Protein AF-A0A4V6HRI1-F1 (afdb_monomer)

Nearest PDB structures (foldseek):
  2cnt-assembly4_D  TM=9.270E-01  e=1.172E-12  Salmonella enterica subsp. enterica serovar Typhimurium str. LT2
  5isv-assembly2_B  TM=9.212E-01  e=8.491E-13  Escherichia coli O157:H7
  7rb3-assembly1_A  TM=9.385E-01  e=4.561E-08  Homo sapiens
  3ne7-assembly1_A  TM=8.850E-01  e=1.973E-08  Thermoplasma acidophilum
  2fia-assembly1_A  TM=8.728E-01  e=2.480E-06  Enterococcus faecalis V583

Mean predicted aligned error: 2.87 Å

Radius of gyration: 14.14 Å; Cα contacts (8 Å, |Δi|>4): 203; chains: 1; bounding box: 37×36×30 Å

Solvent-accessible surface area (backbone atoms only — not comparable to full-atom values): 6774 Å² total; per-residue (Å²): 108,82,81,49,74,66,59,50,54,56,47,72,71,37,86,52,40,51,75,50,75,43,71,54,95,89,37,85,40,30,40,34,32,35,41,52,56,85,42,35,29,39,51,73,46,77,50,62,42,80,93,58,59,93,69,56,55,69,58,56,48,49,55,52,50,51,54,52,39,42,77,70,57,31,62,36,37,38,36,73,39,57,66,84,43,56,73,60,52,52,50,39,46,74,74,60,33,44,84,73,47,72,43,76,62,64,36,49,90,67,78,31,39,21,36,30,32,35,33,113

pLDDT: mean 95.71, std 4.83, range [61.28, 98.75]

Sequence (120 aa):
MPWSKAGFASSLAQKNTLYLCAFSDGELAGYCGLLQVLDEGEITNVAVKKSLRGQKIASRLMDELLKKGTLRGISFFVLEVRKSNSAAIHLYEKSGFTKAGIRRNFYEKPIEDAVIMSKQ

Secondary structure (DSSP, 8-state):
-PPPHHHHHHHHT-TTEEEEEEEETTEEEEEEEEEEETTEEEEEEEEE-GGGTTSSHHHHHHHHHHHHHHHTT--EEEEEEETT-HHHHHHHHHTT-EEEEEEEEEETTTTEEEEEEEE-

Structure (mmCIF, N/CA/C/O backbone):
data_AF-A0A4V6HRI1-F1
#
_entry.id   AF-A0A4V6HRI1-F1
#
loop_
_atom_site.group_PDB
_atom_site.id
_atom_site.type_symbol
_atom_site.label_atom_id
_atom_site.label_alt_id
_atom_site.label_comp_id
_atom_site.label_asym_id
_atom_site.label_entity_id
_atom_site.label_seq_id
_atom_site.pdbx_PDB_ins_code
_atom_site.Cartn_x
_atom_site.Cartn_y
_atom_site.Cartn_z
_atom_site.occupancy
_atom_site.B_iso_or_equiv
_atom_site.auth_seq_id
_atom_site.auth_comp_id
_atom_site.auth_asym_id
_atom_site.auth_atom_id
_atom_site.pdbx_PDB_model_num
ATOM 1 N N . MET A 1 1 ? -0.277 13.717 -7.716 1.00 61.28 1 MET A N 1
ATOM 2 C CA . MET A 1 1 ? -1.667 14.233 -7.767 1.00 61.28 1 MET A CA 1
ATOM 3 C C . MET A 1 1 ? -2.620 13.215 -7.147 1.00 61.28 1 MET A C 1
ATOM 5 O O . MET A 1 1 ? -2.337 12.029 -7.273 1.00 61.28 1 MET A O 1
ATOM 9 N N . PRO A 1 2 ? -3.703 13.624 -6.461 1.00 74.12 2 PRO A N 1
ATOM 10 C CA . PRO A 1 2 ? -4.753 12.688 -6.057 1.00 74.12 2 PRO A CA 1
ATOM 11 C C . PRO A 1 2 ? -5.430 12.082 -7.295 1.00 74.12 2 PRO A C 1
ATOM 13 O O . PRO A 1 2 ? -5.499 12.727 -8.343 1.00 74.12 2 PRO A O 1
ATOM 16 N N . TRP A 1 3 ? -5.927 10.851 -7.172 1.00 78.75 3 TRP A N 1
ATOM 17 C CA . TRP A 1 3 ? -6.675 10.186 -8.239 1.00 78.75 3 TRP A CA 1
ATOM 18 C C . TRP A 1 3 ? -7.924 10.996 -8.605 1.00 78.75 3 TRP A C 1
ATOM 20 O O . TRP A 1 3 ? -8.661 11.449 -7.727 1.00 78.75 3 TRP A O 1
ATOM 30 N N . SER A 1 4 ? -8.180 11.167 -9.903 1.00 88.81 4 SER A N 1
ATOM 31 C CA . SER A 1 4 ? -9.454 11.726 -10.355 1.00 88.81 4 SER A CA 1
ATOM 32 C C . SER A 1 4 ? -10.574 10.703 -10.147 1.00 88.81 4 SER A C 1
ATOM 34 O O . SER A 1 4 ? -10.342 9.493 -10.198 1.00 88.81 4 SER A O 1
ATOM 36 N N . LYS A 1 5 ? -11.814 11.174 -9.956 1.00 88.88 5 LYS A N 1
ATOM 37 C CA . LYS A 1 5 ? -12.989 10.290 -9.837 1.00 88.88 5 LYS A CA 1
ATOM 38 C C . LYS A 1 5 ? -13.108 9.347 -11.039 1.00 88.88 5 LYS A C 1
ATOM 40 O O . LYS A 1 5 ? -13.377 8.164 -10.860 1.00 88.88 5 LYS A O 1
ATOM 45 N N . ALA A 1 6 ? -12.877 9.872 -12.244 1.00 91.00 6 ALA A N 1
ATOM 46 C CA . ALA A 1 6 ? -12.894 9.090 -13.475 1.00 91.00 6 ALA A CA 1
ATOM 47 C C . ALA A 1 6 ? -11.780 8.034 -13.491 1.00 91.00 6 ALA A C 1
ATOM 49 O O . ALA A 1 6 ? -12.061 6.875 -13.761 1.00 91.00 6 ALA A O 1
ATOM 50 N N . GLY A 1 7 ? -10.546 8.400 -13.123 1.00 88.88 7 GLY A N 1
ATOM 51 C CA . GLY A 1 7 ? -9.432 7.450 -13.054 1.00 88.88 7 GLY A CA 1
ATOM 52 C C . GLY A 1 7 ? -9.694 6.312 -12.067 1.00 88.88 7 GLY A C 1
ATOM 53 O O . GLY A 1 7 ? -9.463 5.149 -12.387 1.00 88.88 7 GLY A O 1
ATOM 54 N N . PHE A 1 8 ? -10.252 6.629 -10.896 1.00 89.12 8 PHE A N 1
ATOM 55 C CA . PHE A 1 8 ? -10.602 5.622 -9.895 1.00 89.12 8 PHE A CA 1
ATOM 56 C C . PHE A 1 8 ? -11.725 4.691 -10.375 1.00 89.12 8 PHE A C 1
ATOM 58 O O . PHE A 1 8 ? -11.612 3.475 -10.243 1.00 89.12 8 PHE A O 1
ATOM 65 N N . ALA A 1 9 ? -12.782 5.242 -10.984 1.00 90.88 9 ALA A N 1
ATOM 66 C CA . ALA A 1 9 ? -13.875 4.451 -11.550 1.00 90.8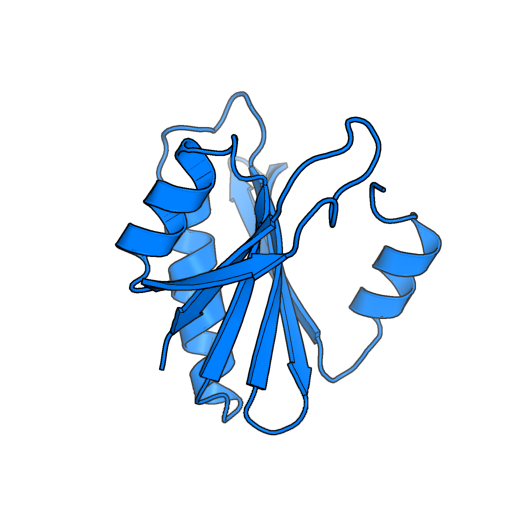8 9 ALA A CA 1
ATOM 67 C C . ALA A 1 9 ? -13.394 3.526 -12.680 1.00 90.88 9 ALA A C 1
ATOM 69 O O . ALA A 1 9 ? -13.788 2.363 -12.730 1.00 90.88 9 ALA A O 1
ATOM 70 N N . SER A 1 10 ? -12.502 4.017 -13.545 1.00 90.38 10 SER A N 1
ATOM 71 C CA . SER A 1 10 ? -11.889 3.205 -14.597 1.00 90.38 10 SER A CA 1
ATOM 72 C C . SER A 1 10 ? -11.067 2.056 -14.019 1.00 90.38 10 SER A C 1
ATOM 74 O O . SER A 1 10 ? -11.204 0.935 -14.493 1.00 90.38 10 SER A O 1
ATOM 76 N N . SER A 1 11 ? -10.267 2.303 -12.976 1.00 90.44 11 SER A N 1
ATOM 77 C CA . SER A 1 11 ? -9.504 1.253 -12.284 1.00 90.44 11 SER A CA 1
ATOM 78 C C . SER A 1 11 ? -10.422 0.185 -11.682 1.00 90.44 11 SER A C 1
ATOM 80 O O . SER A 1 11 ? -10.223 -1.005 -11.913 1.00 90.44 11 SER A O 1
ATOM 82 N N . LEU A 1 12 ? -11.488 0.590 -10.984 1.00 90.75 12 LEU A N 1
ATOM 83 C CA . LEU A 1 12 ? -12.470 -0.331 -10.394 1.00 90.75 12 LEU A CA 1
ATOM 84 C C . LEU A 1 12 ? -13.142 -1.263 -11.415 1.00 90.75 12 LEU A C 1
ATOM 86 O O . LEU A 1 12 ? -13.538 -2.369 -11.058 1.00 90.75 12 LEU A O 1
ATOM 90 N N . ALA A 1 13 ? -13.303 -0.818 -12.662 1.00 92.06 13 ALA A N 1
ATOM 91 C CA . ALA A 1 13 ? -13.951 -1.596 -13.716 1.00 92.06 13 ALA A CA 1
ATOM 92 C C . ALA A 1 13 ? -13.018 -2.627 -14.382 1.00 92.06 13 ALA A C 1
ATOM 94 O O . ALA A 1 13 ? -13.478 -3.480 -15.145 1.00 92.06 13 ALA A O 1
ATOM 95 N N . GLN A 1 14 ? -11.709 -2.552 -14.133 1.00 93.38 14 GLN A N 1
ATOM 96 C CA . GLN A 1 14 ? -10.734 -3.439 -14.755 1.00 93.38 14 GLN A CA 1
ATOM 97 C C . GLN A 1 14 ? -10.703 -4.815 -14.080 1.00 93.38 14 GLN A C 1
ATOM 99 O O . GLN A 1 14 ? -10.674 -4.943 -12.862 1.00 93.38 14 GLN A O 1
ATOM 104 N N . LYS A 1 15 ? -10.640 -5.888 -14.879 1.00 93.44 15 LYS A N 1
ATOM 105 C CA . LYS A 1 15 ? -10.610 -7.266 -14.351 1.00 93.44 15 LYS A CA 1
ATOM 106 C C . LYS A 1 15 ? -9.344 -7.581 -13.554 1.00 93.44 15 LYS A C 1
ATOM 108 O O . LYS A 1 15 ? -9.360 -8.463 -12.700 1.00 93.44 15 LYS A O 1
ATOM 113 N N . ASN A 1 16 ? -8.243 -6.898 -13.849 1.00 9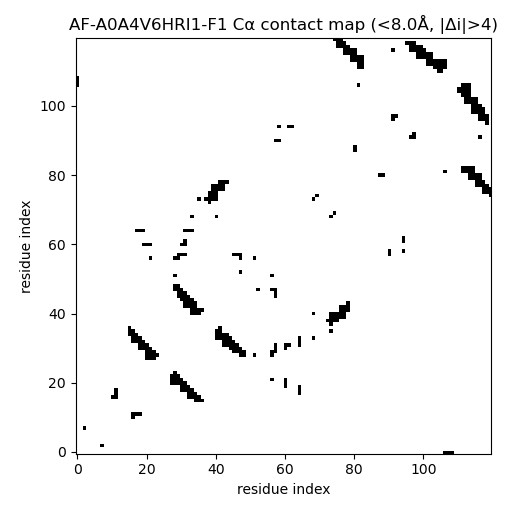6.12 16 ASN A N 1
ATOM 114 C CA . ASN A 1 16 ? -6.958 -7.076 -13.184 1.00 96.12 16 ASN A CA 1
ATOM 115 C C . ASN A 1 16 ? -6.800 -6.191 -11.940 1.00 96.12 16 ASN A C 1
ATOM 117 O O . ASN A 1 16 ? -5.725 -6.184 -11.356 1.00 96.12 16 ASN A O 1
ATOM 121 N N . THR A 1 17 ? -7.841 -5.494 -11.483 1.00 96.56 17 THR A N 1
ATOM 122 C CA . THR A 1 17 ? -7.801 -4.805 -10.189 1.00 96.56 17 THR A CA 1
ATOM 123 C C . THR A 1 17 ? -8.520 -5.601 -9.106 1.00 96.56 17 THR A C 1
ATOM 125 O O . THR A 1 17 ? -9.305 -6.517 -9.370 1.00 96.56 17 THR A O 1
ATOM 128 N N . LEU A 1 18 ? -8.181 -5.320 -7.854 1.00 96.25 18 LEU A N 1
ATOM 129 C CA . LEU A 1 18 ? -8.858 -5.823 -6.667 1.00 96.25 18 LEU A CA 1
ATOM 130 C C . LEU A 1 18 ? -8.941 -4.688 -5.658 1.00 96.25 18 LEU A C 1
ATOM 132 O O . LEU A 1 18 ? -7.920 -4.120 -5.283 1.00 96.25 18 LEU A O 1
ATOM 136 N N . TYR A 1 19 ? -10.149 -4.402 -5.186 1.00 97.19 19 TYR A N 1
ATOM 137 C CA . TYR A 1 19 ? -10.382 -3.435 -4.124 1.00 97.19 19 TYR A CA 1
ATOM 138 C C . TYR A 1 19 ? -11.070 -4.113 -2.947 1.00 97.19 19 TYR A C 1
ATOM 140 O O . TYR A 1 19 ? -12.029 -4.865 -3.125 1.00 97.19 19 TYR A O 1
ATOM 148 N N . LEU A 1 20 ? -10.577 -3.838 -1.743 1.00 97.94 20 LEU A N 1
ATOM 149 C CA . LEU A 1 20 ? -11.176 -4.291 -0.494 1.00 97.94 20 LEU A CA 1
ATOM 150 C C . LEU A 1 20 ? -11.622 -3.091 0.321 1.00 97.94 20 LEU A C 1
ATOM 152 O O . LEU A 1 20 ? -10.909 -2.093 0.412 1.00 97.94 20 LEU A O 1
ATOM 156 N N . CYS A 1 21 ? -12.781 -3.224 0.956 1.00 98.00 21 CYS A N 1
ATOM 157 C CA . CYS A 1 21 ? -13.344 -2.225 1.850 1.00 98.00 21 CYS A CA 1
ATOM 158 C C . CYS A 1 21 ? -13.501 -2.827 3.246 1.00 98.00 21 CYS A C 1
ATOM 160 O O . CYS A 1 21 ? -13.978 -3.950 3.400 1.00 98.00 21 CYS A O 1
ATOM 162 N N . ALA A 1 22 ? -13.128 -2.061 4.263 1.00 97.94 22 ALA A N 1
ATOM 163 C CA . ALA A 1 22 ? -13.422 -2.359 5.655 1.00 97.94 22 ALA A CA 1
ATOM 164 C C . ALA A 1 22 ? -14.619 -1.518 6.095 1.00 97.94 22 ALA A C 1
ATOM 166 O O . ALA A 1 22 ? -14.649 -0.313 5.835 1.00 97.94 22 ALA A O 1
ATOM 167 N N . PHE A 1 23 ? -15.567 -2.139 6.793 1.00 96.94 23 PHE A N 1
ATOM 168 C CA . PHE A 1 23 ? -16.733 -1.469 7.362 1.00 96.94 23 PHE A CA 1
ATOM 169 C C . PHE A 1 23 ? -16.707 -1.557 8.892 1.00 96.94 23 PHE A C 1
ATOM 171 O O . PHE A 1 23 ? -16.292 -2.574 9.443 1.00 96.94 23 PHE A O 1
ATOM 178 N N . SER A 1 24 ? -17.145 -0.490 9.558 1.00 92.19 24 SER A N 1
ATOM 179 C CA . SER A 1 24 ? -17.410 -0.433 11.002 1.00 92.19 24 SER A CA 1
ATOM 180 C C . SER A 1 24 ? -18.796 0.158 11.181 1.00 92.19 24 SER A C 1
ATOM 182 O O . SER A 1 24 ? -19.066 1.216 10.619 1.00 92.19 24 SER A O 1
ATOM 184 N N . ASP A 1 25 ? -19.672 -0.536 11.904 1.00 91.69 25 ASP A N 1
ATOM 185 C CA . ASP A 1 25 ? -21.040 -0.076 12.193 1.00 91.69 25 ASP A CA 1
ATOM 186 C C . ASP A 1 25 ? -21.835 0.317 10.934 1.00 91.69 25 ASP A C 1
ATOM 188 O O . ASP A 1 25 ? -22.560 1.306 10.900 1.00 91.69 25 ASP A O 1
ATOM 192 N N . GLY A 1 26 ? -21.656 -0.450 9.853 1.00 92.31 26 GLY A N 1
ATOM 193 C CA . GLY A 1 26 ? -22.302 -0.196 8.560 1.00 92.31 26 GLY A CA 1
ATOM 194 C C . GLY A 1 26 ? -21.664 0.923 7.730 1.00 92.31 26 GLY A C 1
ATOM 195 O O . GLY A 1 26 ? -22.026 1.098 6.569 1.00 92.31 26 GLY A O 1
ATOM 196 N N . GLU A 1 27 ? -20.668 1.638 8.257 1.00 94.56 27 GLU A N 1
ATOM 197 C CA . GLU A 1 27 ? -19.970 2.694 7.533 1.00 94.56 27 GLU A CA 1
ATOM 198 C C . GLU A 1 27 ? -18.620 2.251 6.971 1.00 94.56 27 GLU A C 1
ATOM 200 O O . GLU A 1 27 ? -17.863 1.517 7.607 1.00 94.56 27 GLU A O 1
ATOM 205 N N . LEU A 1 28 ? -18.252 2.793 5.806 1.00 96.56 28 LEU A N 1
ATOM 206 C CA . LEU A 1 28 ? -16.923 2.591 5.233 1.00 96.56 28 LEU A CA 1
ATOM 207 C C . LEU A 1 28 ? -15.847 3.155 6.172 1.00 96.56 28 LEU A C 1
ATOM 209 O O . LEU A 1 28 ? -15.767 4.366 6.380 1.00 96.56 28 LEU A O 1
ATOM 213 N N . ALA A 1 29 ? -15.000 2.286 6.711 1.00 97.81 29 ALA A N 1
ATOM 214 C CA . ALA A 1 29 ? -13.918 2.633 7.625 1.00 97.81 29 ALA A CA 1
ATOM 215 C C . ALA A 1 29 ? -12.577 2.826 6.901 1.00 97.81 29 ALA A C 1
ATOM 217 O O . ALA A 1 29 ? -11.749 3.646 7.310 1.00 97.81 29 ALA A O 1
ATOM 218 N N . GLY A 1 30 ? -12.366 2.106 5.801 1.00 97.62 30 GLY A N 1
ATOM 219 C CA . GLY A 1 30 ? -11.172 2.213 4.972 1.00 97.62 30 GLY A CA 1
ATOM 220 C C . GLY A 1 30 ? -11.241 1.321 3.742 1.00 97.62 30 GLY A C 1
ATOM 221 O O . GLY A 1 30 ? -12.154 0.510 3.612 1.00 97.62 30 GLY A O 1
ATOM 222 N N . TYR A 1 31 ? -10.273 1.471 2.848 1.00 97.88 31 TYR A N 1
ATOM 223 C CA . TYR A 1 31 ? -10.143 0.632 1.664 1.00 97.88 31 TYR A CA 1
ATOM 224 C C . TYR A 1 31 ? -8.681 0.467 1.254 1.00 97.88 31 TYR A C 1
ATOM 226 O O . TYR A 1 31 ? -7.822 1.281 1.617 1.00 97.88 31 TYR A O 1
ATOM 234 N N . CYS A 1 32 ? -8.413 -0.583 0.485 1.00 98.06 32 CYS A N 1
ATOM 235 C CA . CYS A 1 32 ? -7.158 -0.758 -0.227 1.00 98.06 32 CYS A CA 1
ATOM 236 C C . CYS A 1 32 ? -7.384 -1.282 -1.650 1.00 98.06 32 CYS A C 1
ATOM 238 O O . CYS A 1 32 ? -8.431 -1.864 -1.938 1.00 98.06 32 CYS A O 1
ATOM 240 N N . GLY A 1 33 ? -6.422 -1.030 -2.537 1.00 97.38 33 GLY A N 1
ATOM 241 C CA . GLY A 1 33 ? -6.470 -1.406 -3.946 1.00 97.38 33 GLY A CA 1
ATOM 242 C C . GLY A 1 33 ? -5.185 -2.080 -4.412 1.00 97.38 33 GLY A C 1
ATOM 243 O O . GLY A 1 33 ? -4.101 -1.761 -3.926 1.00 97.38 33 GLY A O 1
ATOM 244 N N . LEU A 1 34 ? -5.330 -2.986 -5.371 1.00 97.94 34 LEU A N 1
ATOM 245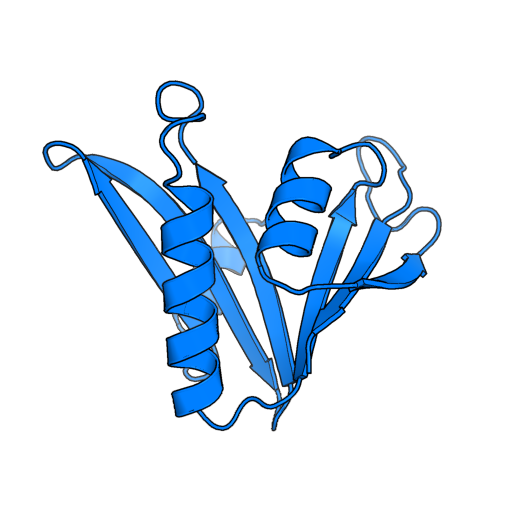 C CA . LEU A 1 34 ? -4.262 -3.728 -6.031 1.00 97.94 34 LEU A CA 1
ATOM 246 C C . LEU A 1 34 ? -4.524 -3.731 -7.539 1.00 97.94 34 LEU A C 1
ATOM 248 O O . LEU A 1 34 ? -5.642 -4.038 -7.954 1.00 97.94 34 LEU A O 1
ATOM 252 N N . LEU A 1 35 ? -3.509 -3.422 -8.339 1.00 97.62 35 LEU A N 1
ATOM 253 C CA . LEU A 1 35 ? -3.502 -3.587 -9.792 1.00 97.62 35 LEU A CA 1
ATOM 254 C C . LEU A 1 35 ? -2.535 -4.719 -10.151 1.00 97.62 35 LEU A C 1
ATOM 256 O O . LEU A 1 35 ? -1.362 -4.661 -9.807 1.00 97.62 35 LEU A O 1
ATOM 260 N N . GLN A 1 36 ? -3.029 -5.748 -10.832 1.00 98.06 36 GLN A N 1
ATOM 261 C CA . GLN A 1 36 ? -2.235 -6.887 -11.280 1.00 98.06 36 GLN A CA 1
ATOM 262 C C . GLN A 1 36 ? -1.728 -6.667 -12.708 1.00 98.06 36 GLN A C 1
ATOM 264 O O . GLN A 1 36 ? -2.515 -6.393 -13.619 1.00 98.06 36 GLN A O 1
ATOM 269 N N . VAL A 1 37 ? -0.434 -6.878 -12.922 1.00 96.38 37 VAL A N 1
ATOM 270 C CA . VAL A 1 37 ? 0.195 -6.958 -14.242 1.00 96.38 37 VAL A CA 1
ATOM 271 C C . VAL A 1 37 ? 1.048 -8.220 -14.256 1.00 96.38 37 VAL A C 1
ATOM 273 O O . VAL A 1 37 ? 2.073 -8.280 -13.593 1.00 96.38 37 VAL A O 1
ATOM 276 N N . LEU A 1 38 ? 0.608 -9.242 -14.998 1.00 95.44 38 LEU A N 1
ATOM 277 C CA . LEU A 1 38 ? 1.218 -10.578 -14.963 1.00 95.44 38 LEU A CA 1
ATOM 278 C C . LEU A 1 38 ? 1.266 -11.132 -13.520 1.00 95.44 38 LEU A C 1
ATOM 280 O O . LEU A 1 38 ? 0.215 -11.292 -12.891 1.00 95.44 38 LEU A O 1
ATOM 284 N N . ASP A 1 39 ? 2.460 -11.430 -13.019 1.00 96.31 39 ASP A N 1
ATOM 285 C CA . ASP A 1 39 ? 2.775 -11.923 -11.678 1.00 96.31 39 ASP A CA 1
ATOM 286 C C . ASP A 1 39 ? 3.142 -10.803 -10.683 1.00 96.31 39 ASP A C 1
ATOM 288 O O . ASP A 1 39 ? 3.435 -11.081 -9.516 1.00 96.31 39 ASP A O 1
ATOM 292 N N . GLU A 1 40 ? 3.068 -9.539 -11.115 1.00 98.25 40 GLU A N 1
ATOM 293 C CA . GLU A 1 40 ? 3.283 -8.352 -10.289 1.00 98.25 40 GLU A CA 1
ATOM 294 C C . GLU A 1 40 ? 1.958 -7.729 -9.819 1.00 98.25 40 GLU A C 1
ATOM 296 O O . GLU A 1 40 ? 0.965 -7.653 -10.550 1.00 98.25 40 GLU A O 1
ATOM 301 N N . GLY A 1 41 ? 1.949 -7.265 -8.571 1.00 98.31 41 GLY A N 1
ATOM 302 C CA . GLY A 1 41 ? 0.843 -6.566 -7.938 1.00 98.31 41 GLY A CA 1
ATOM 303 C C . GLY A 1 41 ? 1.249 -5.203 -7.386 1.00 98.31 41 GLY A C 1
ATOM 304 O O . GLY A 1 41 ? 1.927 -5.123 -6.362 1.00 98.31 41 GLY A O 1
ATOM 305 N N . GLU A 1 42 ? 0.764 -4.129 -8.002 1.00 98.12 42 GLU A N 1
ATOM 306 C CA . GLU A 1 42 ? 0.954 -2.759 -7.521 1.00 98.12 42 GLU A CA 1
ATOM 307 C C . GLU A 1 42 ? -0.123 -2.401 -6.486 1.00 98.12 42 GLU A C 1
ATOM 309 O O . GLU A 1 42 ? -1.323 -2.414 -6.782 1.00 98.12 42 GLU A O 1
ATOM 314 N N . ILE A 1 43 ? 0.283 -2.059 -5.261 1.00 98.19 43 ILE A N 1
ATOM 315 C CA . ILE A 1 43 ? -0.630 -1.544 -4.232 1.00 98.19 43 ILE A CA 1
ATOM 316 C C . ILE A 1 43 ? -0.902 -0.063 -4.519 1.00 98.19 43 ILE A C 1
ATOM 318 O O . ILE A 1 43 ? -0.053 0.794 -4.287 1.00 98.19 43 ILE A O 1
ATOM 322 N N . THR A 1 44 ? -2.108 0.254 -4.989 1.00 95.25 44 THR A N 1
ATOM 323 C CA . THR A 1 44 ? -2.419 1.585 -5.544 1.00 95.25 44 THR A CA 1
ATOM 324 C C . THR A 1 44 ? -2.897 2.585 -4.494 1.00 95.25 44 THR A C 1
ATOM 326 O O . THR A 1 44 ? -2.460 3.737 -4.437 1.00 95.25 44 THR A O 1
ATOM 329 N N . ASN A 1 45 ? -3.845 2.184 -3.649 1.00 92.88 45 ASN A N 1
ATOM 330 C CA . ASN A 1 45 ? -4.438 3.053 -2.640 1.00 92.88 45 ASN A CA 1
ATOM 331 C C . ASN A 1 45 ? -4.567 2.301 -1.324 1.00 92.88 45 ASN A C 1
ATOM 333 O O . ASN A 1 45 ? -4.999 1.156 -1.316 1.00 92.88 45 ASN A O 1
ATOM 337 N N . VAL A 1 46 ? -4.257 2.968 -0.213 1.00 96.62 46 VAL A N 1
ATOM 338 C CA . VAL A 1 46 ? -4.552 2.489 1.141 1.00 96.62 46 VAL A CA 1
ATOM 339 C C . VAL A 1 46 ? -5.005 3.684 1.965 1.00 96.62 46 VAL A C 1
ATOM 341 O O . VAL A 1 46 ? -4.256 4.643 2.158 1.00 96.62 46 VAL A O 1
ATOM 344 N N . ALA A 1 47 ? -6.244 3.651 2.442 1.00 95.75 47 ALA A N 1
ATOM 345 C CA . ALA A 1 47 ? -6.814 4.754 3.199 1.00 95.75 47 ALA A CA 1
ATOM 346 C C . ALA A 1 47 ? -7.717 4.253 4.323 1.00 95.75 47 ALA A C 1
ATOM 348 O O . ALA A 1 47 ? -8.510 3.334 4.152 1.00 95.75 47 ALA A O 1
ATOM 349 N N . VAL A 1 48 ? -7.620 4.911 5.478 1.00 97.38 48 VAL A N 1
ATOM 350 C CA . VAL A 1 48 ? -8.483 4.684 6.644 1.00 97.38 48 VAL A CA 1
ATOM 351 C C . VAL A 1 48 ? -8.977 6.035 7.149 1.00 97.38 48 VAL A C 1
ATOM 353 O O . VAL A 1 48 ? -8.181 6.986 7.252 1.00 97.38 48 VAL A O 1
ATOM 356 N N . LYS A 1 49 ? -10.276 6.111 7.477 1.00 96.44 49 LYS A N 1
ATOM 357 C CA . LYS A 1 49 ? -10.910 7.275 8.118 1.00 96.44 49 LYS A CA 1
ATOM 358 C C . LYS A 1 49 ? -10.062 7.729 9.306 1.00 96.44 49 LYS A C 1
ATOM 360 O O . LYS A 1 49 ? -9.655 6.915 10.130 1.00 96.44 49 LYS A O 1
ATOM 365 N N . LYS A 1 50 ? -9.790 9.036 9.410 1.00 95.00 50 LYS A N 1
ATOM 366 C CA . LYS A 1 50 ? -8.874 9.591 10.427 1.00 95.00 50 LYS A CA 1
ATOM 367 C C . LYS A 1 50 ? -9.291 9.222 11.857 1.00 95.00 50 LYS A C 1
ATOM 369 O O . LYS A 1 50 ? -8.422 8.869 12.645 1.00 95.00 50 LYS A O 1
ATOM 374 N N . SER A 1 51 ? -10.592 9.248 12.149 1.00 95.94 51 SER A N 1
ATOM 375 C CA . SER A 1 51 ? -11.182 8.881 13.446 1.00 95.94 51 SER A CA 1
ATOM 376 C C . SER A 1 51 ? -11.043 7.398 13.807 1.00 95.94 51 SER A C 1
ATOM 378 O O . SER A 1 51 ? -11.151 7.053 14.977 1.00 95.94 51 SER A O 1
ATOM 380 N N . LEU A 1 52 ? -10.776 6.526 12.829 1.00 94.50 52 LEU A N 1
ATOM 381 C CA . LEU A 1 52 ? -10.679 5.072 13.011 1.00 94.50 52 LEU A CA 1
ATOM 382 C C . LEU A 1 52 ? -9.237 4.549 12.870 1.00 94.50 52 LEU A C 1
ATOM 384 O O . LEU A 1 52 ? -8.987 3.343 12.819 1.00 94.50 52 LEU A O 1
ATOM 388 N N . ARG A 1 53 ? -8.247 5.447 12.796 1.00 93.69 53 ARG A N 1
ATOM 389 C CA . ARG A 1 53 ? -6.826 5.068 12.780 1.00 93.69 53 ARG A CA 1
ATOM 390 C C . ARG A 1 53 ? -6.393 4.519 14.142 1.00 93.69 53 ARG A C 1
ATOM 392 O O . ARG A 1 53 ? -7.033 4.753 15.157 1.00 93.69 53 ARG A O 1
ATOM 399 N N . GLY A 1 54 ? -5.300 3.757 14.156 1.00 91.44 54 GLY A N 1
ATOM 400 C CA . GLY A 1 54 ? -4.798 3.091 15.368 1.00 91.44 54 GLY A CA 1
ATOM 401 C C . GLY A 1 54 ? -5.510 1.776 15.713 1.00 91.44 54 GLY A C 1
ATOM 402 O O . GLY A 1 54 ? -5.006 1.012 16.525 1.00 91.44 54 GLY A O 1
AT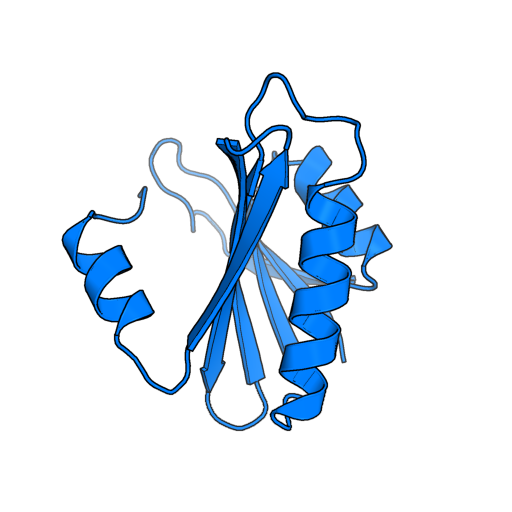OM 403 N N . GLN A 1 55 ? -6.607 1.441 15.028 1.00 94.75 55 GLN A N 1
ATOM 404 C CA . GLN A 1 55 ? -7.405 0.231 15.280 1.00 94.75 55 GLN A CA 1
ATOM 405 C C . GLN A 1 55 ? -7.017 -0.967 14.388 1.00 94.75 55 GLN A C 1
ATOM 407 O O . GLN A 1 55 ? -7.805 -1.879 14.157 1.00 94.75 55 GLN A O 1
ATOM 412 N N . LYS A 1 56 ? -5.795 -0.965 13.833 1.00 96.12 56 LYS A N 1
ATOM 413 C CA . LYS A 1 56 ? -5.255 -2.015 12.935 1.00 96.12 56 LYS A CA 1
ATOM 414 C C . LYS A 1 56 ? -6.066 -2.283 11.649 1.00 96.12 56 LYS A C 1
ATOM 416 O O . LYS A 1 56 ? -5.829 -3.287 10.985 1.00 96.12 56 LYS A O 1
ATOM 421 N N . ILE A 1 57 ? -6.966 -1.379 11.251 1.00 97.44 57 ILE A N 1
ATOM 422 C CA . ILE A 1 57 ? -7.793 -1.519 10.035 1.00 97.44 57 ILE A CA 1
ATOM 423 C C . ILE A 1 57 ? -6.923 -1.647 8.779 1.00 97.44 57 ILE A C 1
ATOM 425 O O . ILE A 1 57 ? -7.113 -2.569 7.994 1.00 97.44 57 ILE A O 1
ATOM 429 N N . ALA A 1 58 ? -5.934 -0.761 8.617 1.00 97.56 58 ALA A N 1
ATOM 430 C CA . ALA A 1 58 ? -5.038 -0.797 7.463 1.00 97.56 58 ALA A CA 1
ATOM 431 C C . ALA A 1 58 ? -4.221 -2.098 7.408 1.00 97.56 58 ALA A C 1
ATOM 433 O O . ALA A 1 58 ? -4.038 -2.648 6.332 1.00 97.56 58 ALA A O 1
ATOM 434 N N . SER A 1 59 ? -3.787 -2.620 8.561 1.00 97.88 59 SER A N 1
ATOM 435 C CA . SER A 1 59 ? -3.068 -3.897 8.639 1.00 97.88 59 SER A CA 1
ATOM 436 C C . SER A 1 59 ? -3.939 -5.055 8.162 1.00 97.88 59 SER A C 1
ATOM 438 O O . SER A 1 59 ? -3.536 -5.778 7.265 1.00 97.88 59 SER A O 1
ATOM 440 N N . ARG A 1 60 ? -5.177 -5.163 8.664 1.00 98.06 60 ARG A N 1
ATOM 441 C CA . ARG A 1 60 ? -6.120 -6.210 8.234 1.00 98.06 60 ARG A CA 1
ATOM 442 C C . ARG A 1 60 ? -6.448 -6.124 6.741 1.00 98.06 60 ARG A C 1
ATOM 444 O O . AR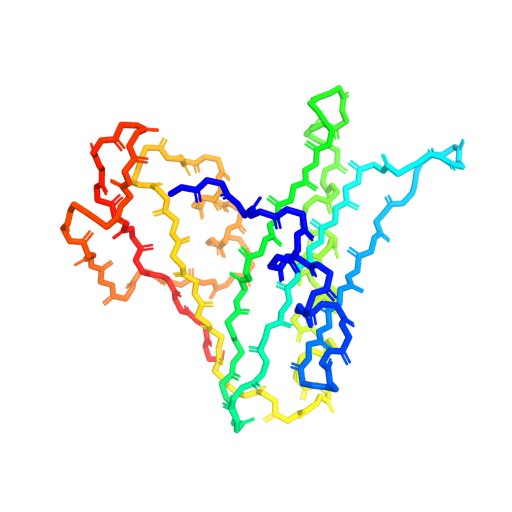G A 1 60 ? -6.547 -7.149 6.077 1.00 98.06 60 ARG A O 1
ATOM 451 N N . LEU A 1 61 ? -6.608 -4.904 6.222 1.00 98.44 61 LEU A N 1
ATOM 452 C CA . LEU A 1 61 ? -6.808 -4.663 4.793 1.00 98.44 61 LEU A CA 1
ATOM 453 C C . LEU A 1 61 ? -5.602 -5.128 3.966 1.00 98.44 61 LEU A C 1
ATOM 455 O O . LEU A 1 61 ? -5.796 -5.795 2.956 1.00 98.44 61 LEU A O 1
ATOM 459 N N . MET A 1 62 ? -4.376 -4.806 4.391 1.00 98.38 62 MET A N 1
ATOM 460 C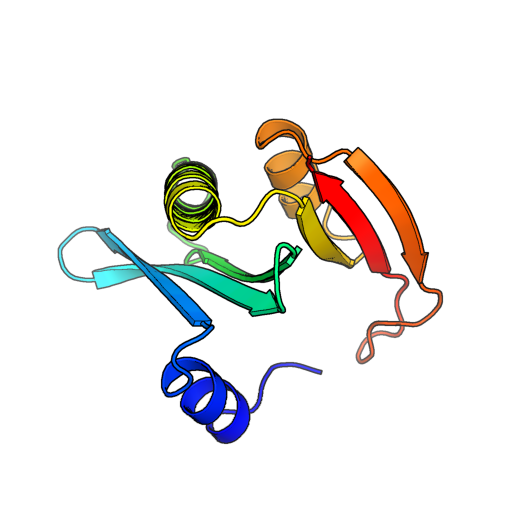 CA . MET A 1 62 ? -3.155 -5.246 3.708 1.00 98.38 62 MET A CA 1
ATOM 461 C C . MET A 1 62 ? -2.999 -6.766 3.741 1.00 98.38 62 MET A C 1
ATOM 463 O O . MET A 1 62 ? -2.734 -7.361 2.702 1.00 98.38 62 MET A O 1
ATOM 467 N N . ASP A 1 63 ? -3.213 -7.401 4.894 1.00 98.25 63 ASP A N 1
ATOM 468 C CA . ASP A 1 63 ? -3.078 -8.854 5.038 1.00 98.25 63 ASP A CA 1
ATOM 469 C C . ASP A 1 63 ? -4.028 -9.599 4.087 1.00 98.25 63 ASP A C 1
ATOM 471 O O . ASP A 1 63 ? -3.612 -10.506 3.363 1.00 98.25 63 ASP A O 1
ATOM 475 N N . GLU A 1 64 ? -5.295 -9.176 4.025 1.00 98.50 64 GLU A N 1
ATOM 476 C CA . GLU A 1 64 ? -6.283 -9.790 3.133 1.00 98.50 64 GLU A CA 1
ATOM 477 C C . GLU A 1 64 ? -6.010 -9.464 1.655 1.00 98.50 64 GLU A C 1
ATOM 479 O O . GLU A 1 64 ? -6.187 -10.329 0.795 1.00 98.50 64 GLU A O 1
ATOM 484 N N . LEU A 1 65 ? -5.543 -8.249 1.340 1.00 98.44 65 LEU A N 1
ATOM 485 C CA . LEU A 1 65 ? -5.199 -7.856 -0.030 1.00 98.44 65 LEU A CA 1
ATOM 486 C C . LEU A 1 65 ? -4.039 -8.692 -0.575 1.00 98.44 65 LEU A C 1
ATOM 488 O O . LEU A 1 65 ? -4.143 -9.221 -1.680 1.00 98.44 65 LEU A O 1
ATOM 492 N N . LEU A 1 66 ? -2.971 -8.852 0.210 1.00 98.44 66 LEU A N 1
ATOM 493 C CA . LEU A 1 66 ? -1.807 -9.657 -0.162 1.00 98.44 66 LEU A CA 1
ATOM 494 C C . LEU A 1 66 ? -2.192 -11.127 -0.321 1.00 98.44 66 LEU A C 1
ATOM 496 O O . LEU A 1 66 ? -1.882 -11.729 -1.343 1.00 98.44 66 LEU A O 1
ATOM 500 N N . LYS A 1 67 ? -2.952 -11.683 0.631 1.00 98.44 67 LYS A N 1
ATOM 501 C CA . LYS A 1 67 ? -3.458 -13.059 0.548 1.00 98.44 67 LYS A CA 1
ATOM 502 C C . LYS A 1 67 ? -4.259 -13.291 -0.734 1.00 98.44 67 LYS A C 1
ATOM 504 O O . LYS A 1 67 ? -4.023 -14.267 -1.443 1.00 98.44 67 LYS A O 1
ATOM 509 N N . LYS A 1 68 ? -5.204 -12.401 -1.051 1.00 98.31 68 LYS A N 1
ATOM 510 C CA . LYS A 1 68 ? -5.991 -12.497 -2.287 1.00 98.31 68 LYS A CA 1
ATOM 511 C C . LYS A 1 68 ? -5.131 -12.297 -3.532 1.00 98.31 68 LYS A C 1
ATOM 513 O O . LYS A 1 68 ? -5.369 -12.980 -4.520 1.00 98.31 68 LYS A O 1
ATOM 518 N N . GLY A 1 69 ? -4.143 -11.406 -3.491 1.00 98.00 69 GLY A N 1
ATOM 519 C CA . GLY A 1 69 ? -3.183 -11.217 -4.575 1.00 98.00 69 GLY A CA 1
ATOM 520 C C . GLY A 1 69 ? -2.394 -12.492 -4.874 1.00 98.00 69 GLY A C 1
ATOM 521 O O . GLY A 1 69 ? -2.368 -12.938 -6.017 1.00 98.00 69 GLY A O 1
ATOM 522 N N . THR A 1 70 ? -1.851 -13.148 -3.847 1.00 97.94 70 THR A N 1
ATOM 523 C CA . THR A 1 70 ? -1.128 -14.420 -3.996 1.00 97.94 70 THR A CA 1
ATOM 524 C C . THR A 1 70 ? -2.020 -15.512 -4.583 1.00 97.94 70 THR A C 1
ATOM 526 O O . THR A 1 70 ? -1.608 -16.229 -5.490 1.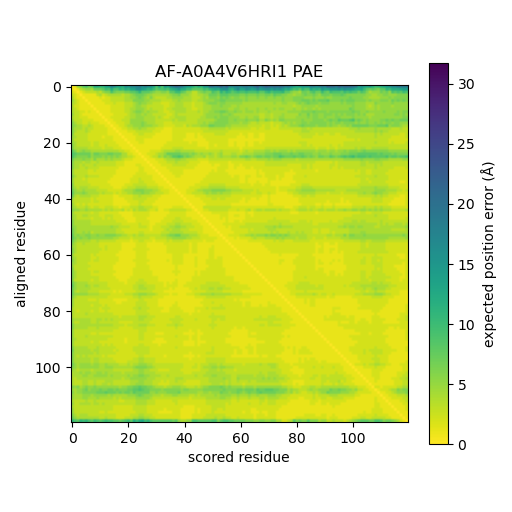00 97.94 70 THR A O 1
ATOM 529 N N . LEU A 1 71 ? -3.285 -15.595 -4.153 1.00 97.81 71 LEU A N 1
ATOM 530 C CA . LEU A 1 71 ? -4.262 -16.522 -4.741 1.00 97.81 71 LEU A CA 1
ATOM 531 C C . LEU A 1 71 ? -4.582 -16.225 -6.219 1.00 97.81 71 LEU A C 1
ATOM 533 O O . LEU A 1 71 ? -5.052 -17.113 -6.924 1.00 97.81 71 LEU A O 1
ATOM 537 N N . ARG A 1 72 ? -4.322 -15.002 -6.701 1.00 96.56 72 ARG A N 1
ATOM 538 C CA . ARG A 1 72 ? -4.424 -14.615 -8.121 1.00 96.56 72 ARG A CA 1
ATOM 539 C C . ARG A 1 72 ? -3.136 -14.869 -8.917 1.00 96.56 72 ARG A C 1
ATOM 541 O O . ARG A 1 72 ? -3.070 -14.471 -10.079 1.00 96.56 72 ARG A O 1
ATOM 548 N N . GLY A 1 73 ? -2.134 -15.510 -8.315 1.00 97.56 73 GLY A N 1
ATOM 549 C CA . GLY A 1 73 ? -0.852 -15.809 -8.954 1.00 97.56 73 GLY A CA 1
ATOM 550 C C . GLY A 1 73 ? 0.164 -14.668 -8.905 1.00 97.56 73 GLY A C 1
ATOM 551 O O . GLY A 1 73 ? 1.130 -14.706 -9.656 1.00 97.56 73 GLY A O 1
ATOM 552 N N . ILE A 1 74 ? -0.038 -13.659 -8.050 1.00 98.50 74 ILE A N 1
ATOM 553 C CA . ILE A 1 74 ? 0.958 -12.602 -7.832 1.00 98.50 74 ILE A CA 1
ATOM 554 C C . ILE A 1 74 ? 2.051 -13.126 -6.898 1.00 98.50 74 ILE A C 1
ATOM 556 O O . ILE A 1 74 ? 1.758 -13.553 -5.777 1.00 98.50 74 ILE A O 1
ATOM 560 N N . SER A 1 75 ? 3.300 -13.054 -7.351 1.00 97.81 75 SER A N 1
ATOM 561 C CA . SER A 1 75 ? 4.506 -13.428 -6.597 1.00 97.81 75 SER A CA 1
ATOM 562 C C . SER A 1 75 ? 5.401 -12.240 -6.262 1.00 97.81 75 SER A C 1
ATOM 564 O O . SER A 1 75 ? 6.375 -12.395 -5.534 1.00 97.81 75 SER A O 1
ATOM 566 N N . PHE A 1 76 ? 5.094 -11.053 -6.783 1.00 98.44 76 PHE A N 1
ATOM 567 C CA . PHE A 1 76 ? 5.836 -9.840 -6.476 1.00 98.44 76 PHE A CA 1
ATOM 568 C C . PHE A 1 76 ? 4.875 -8.680 -6.237 1.00 98.44 76 PHE A C 1
ATOM 570 O O . PHE A 1 76 ? 4.040 -8.364 -7.078 1.00 98.44 76 PHE A O 1
ATOM 577 N N . PHE A 1 77 ? 4.982 -8.034 -5.081 1.00 98.75 77 PHE A N 1
ATOM 578 C CA . PHE A 1 77 ? 4.189 -6.863 -4.732 1.00 98.75 77 PHE A CA 1
ATOM 579 C C . PHE A 1 77 ? 5.076 -5.631 -4.668 1.00 98.75 77 PHE A C 1
ATOM 581 O O . PHE A 1 77 ? 6.152 -5.670 -4.068 1.00 98.75 77 PHE A O 1
ATOM 588 N N . VAL A 1 78 ? 4.590 -4.518 -5.206 1.00 98.62 78 VAL A N 1
ATOM 589 C CA . VAL A 1 78 ? 5.299 -3.238 -5.212 1.00 98.62 78 VAL A CA 1
ATOM 590 C C . VAL A 1 78 ? 4.370 -2.100 -4.814 1.00 98.62 78 VAL A C 1
ATOM 592 O O . VAL A 1 78 ? 3.153 -2.169 -4.992 1.00 98.62 78 VAL A O 1
ATOM 595 N N . LEU A 1 79 ? 4.945 -1.055 -4.227 1.00 98.56 79 LEU A N 1
ATOM 596 C CA . LEU A 1 79 ? 4.254 0.198 -3.960 1.00 98.56 79 LEU A CA 1
ATOM 597 C C . LEU A 1 79 ? 5.222 1.372 -3.913 1.00 98.56 79 LEU A C 1
ATOM 599 O O . LEU A 1 79 ? 6.398 1.225 -3.566 1.00 98.56 79 LEU A O 1
ATOM 603 N N . GLU A 1 80 ? 4.689 2.563 -4.154 1.00 97.94 80 GLU A N 1
ATOM 604 C CA . GLU A 1 80 ? 5.347 3.826 -3.868 1.00 97.94 80 GLU A CA 1
ATOM 605 C C . GLU A 1 80 ? 4.678 4.544 -2.697 1.00 97.94 80 GLU A C 1
ATOM 607 O O . GLU A 1 80 ? 3.463 4.716 -2.633 1.00 97.94 80 GLU A O 1
ATOM 612 N N . VAL A 1 81 ? 5.485 5.076 -1.783 1.00 97.88 81 VAL A N 1
ATOM 613 C CA . VAL A 1 81 ? 4.997 5.850 -0.636 1.00 97.88 81 VAL A CA 1
ATOM 614 C C . VAL A 1 81 ? 5.803 7.130 -0.467 1.00 97.88 81 VAL A C 1
ATOM 616 O O . VAL A 1 81 ? 7.017 7.142 -0.658 1.00 97.88 81 VAL A O 1
ATOM 619 N N . ARG A 1 82 ? 5.130 8.238 -0.129 1.00 97.50 82 ARG A N 1
ATOM 620 C CA . ARG A 1 82 ? 5.796 9.512 0.194 1.00 97.50 82 ARG A CA 1
ATOM 621 C C . ARG A 1 82 ? 6.848 9.289 1.278 1.00 97.50 82 ARG A C 1
ATOM 623 O O . ARG A 1 82 ? 6.538 8.688 2.308 1.00 97.50 82 ARG A O 1
ATOM 630 N N . LYS A 1 83 ? 8.064 9.802 1.073 1.00 97.75 83 LYS A N 1
ATOM 631 C CA . LYS A 1 83 ? 9.191 9.640 2.008 1.00 97.75 83 LYS A CA 1
ATOM 632 C C . LYS A 1 83 ? 8.875 10.127 3.428 1.00 97.75 83 LYS A C 1
ATOM 634 O O . LYS A 1 83 ? 9.349 9.538 4.394 1.00 97.75 83 LYS A O 1
ATOM 639 N N . SER A 1 84 ? 8.058 11.167 3.562 1.00 97.88 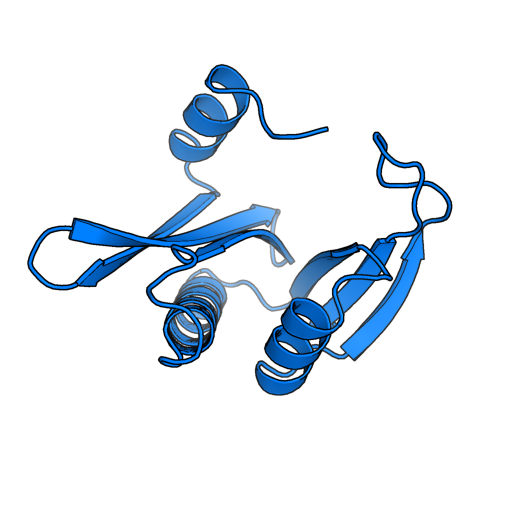84 SER A N 1
ATOM 640 C CA . SER A 1 84 ? 7.606 11.725 4.843 1.00 97.88 84 SER A CA 1
ATOM 641 C C . SER A 1 84 ? 6.519 10.901 5.543 1.00 97.88 84 SER A C 1
ATOM 643 O O . SER A 1 84 ? 6.255 11.116 6.727 1.00 97.88 84 SER A O 1
ATOM 645 N N . ASN A 1 85 ? 5.882 9.945 4.859 1.00 97.12 85 ASN A N 1
ATOM 646 C CA . ASN A 1 85 ? 4.767 9.170 5.402 1.00 97.12 85 ASN A CA 1
ATOM 647 C C . ASN A 1 85 ? 5.255 7.964 6.222 1.00 97.12 85 ASN A C 1
ATOM 649 O O . ASN A 1 85 ? 5.032 6.804 5.871 1.00 97.12 85 ASN A O 1
ATOM 653 N N . SER A 1 86 ? 5.910 8.256 7.347 1.00 97.44 86 SER A N 1
ATOM 654 C CA . SER A 1 86 ? 6.479 7.257 8.262 1.00 97.44 86 SER A CA 1
ATOM 655 C C . SER A 1 86 ? 5.450 6.238 8.761 1.00 97.44 86 SER A C 1
ATOM 657 O O . SER A 1 86 ? 5.767 5.059 8.894 1.00 97.44 86 SER A O 1
ATOM 659 N N . ALA A 1 87 ? 4.201 6.658 8.979 1.00 96.19 87 ALA A N 1
ATOM 660 C CA . ALA A 1 87 ? 3.127 5.771 9.416 1.00 96.19 87 ALA A CA 1
ATOM 661 C C . ALA A 1 87 ? 2.785 4.696 8.369 1.00 96.19 87 ALA A C 1
ATOM 663 O O . ALA A 1 87 ? 2.587 3.537 8.731 1.00 96.19 87 ALA A O 1
ATOM 664 N N . ALA A 1 88 ? 2.720 5.066 7.085 1.00 97.38 88 ALA A N 1
ATOM 665 C CA . ALA A 1 88 ? 2.481 4.107 6.008 1.00 97.38 88 ALA A CA 1
ATOM 666 C C . ALA A 1 88 ? 3.709 3.223 5.760 1.00 97.38 88 ALA A C 1
ATOM 668 O O . ALA A 1 88 ? 3.555 2.017 5.617 1.00 97.38 88 ALA A O 1
ATOM 669 N N . ILE A 1 89 ? 4.919 3.790 5.796 1.00 98.38 89 ILE A N 1
ATOM 670 C CA . ILE A 1 89 ? 6.163 3.011 5.681 1.00 98.38 89 ILE A CA 1
ATOM 671 C C . ILE A 1 89 ? 6.210 1.917 6.758 1.00 98.38 89 ILE A C 1
ATOM 673 O O . ILE A 1 89 ? 6.387 0.751 6.425 1.00 98.38 89 ILE A O 1
ATOM 677 N N . HIS A 1 90 ? 5.937 2.258 8.022 1.00 97.88 90 HIS A N 1
ATOM 678 C CA . HIS A 1 90 ? 5.906 1.285 9.123 1.00 97.88 90 HIS A CA 1
ATOM 679 C C . HIS A 1 90 ? 4.814 0.221 8.962 1.00 97.88 90 HIS A C 1
ATOM 681 O O . HIS A 1 90 ? 4.995 -0.935 9.342 1.00 97.88 90 HIS A O 1
ATOM 687 N N . LEU A 1 91 ? 3.654 0.598 8.412 1.00 97.94 91 LEU A N 1
ATOM 688 C CA . LEU A 1 91 ? 2.605 -0.361 8.064 1.00 97.94 91 LEU A CA 1
ATOM 689 C C . LEU A 1 91 ? 3.121 -1.373 7.033 1.00 97.94 91 LEU A C 1
ATOM 691 O O . LEU A 1 91 ? 2.943 -2.571 7.231 1.00 97.94 91 LEU A O 1
ATOM 695 N N . TYR A 1 92 ? 3.764 -0.901 5.966 1.00 98.50 92 TYR A N 1
ATOM 696 C CA . TYR A 1 92 ? 4.270 -1.764 4.902 1.00 98.50 92 TYR A CA 1
ATOM 697 C C . TYR A 1 92 ? 5.429 -2.646 5.376 1.00 98.50 92 TYR A C 1
ATOM 699 O O . TYR A 1 92 ? 5.421 -3.842 5.091 1.00 98.50 92 TYR A O 1
ATOM 707 N N . GLU A 1 93 ? 6.355 -2.108 6.175 1.00 98.38 93 GLU A N 1
ATOM 708 C CA . GLU A 1 93 ? 7.425 -2.884 6.821 1.00 98.38 93 GLU A CA 1
ATOM 709 C C . GLU A 1 93 ? 6.837 -4.028 7.668 1.00 98.38 93 GLU A C 1
ATOM 711 O O . GLU A 1 93 ? 7.259 -5.177 7.549 1.00 98.38 93 GLU A O 1
ATOM 716 N N . LYS A 1 94 ? 5.774 -3.763 8.443 1.00 97.12 94 LYS A N 1
ATOM 717 C CA . LYS A 1 94 ? 5.052 -4.800 9.205 1.00 97.12 94 LYS A CA 1
ATOM 718 C C . LYS A 1 94 ? 4.331 -5.829 8.338 1.00 97.12 94 LYS A C 1
ATOM 720 O O . LYS A 1 94 ? 4.184 -6.970 8.766 1.00 97.12 94 LYS A O 1
ATOM 725 N N . SER A 1 95 ? 3.883 -5.445 7.147 1.00 97.31 95 SER A N 1
ATOM 726 C CA . SER A 1 95 ? 3.296 -6.365 6.164 1.00 97.31 95 SER A CA 1
ATOM 727 C C . SER A 1 95 ? 4.351 -7.154 5.368 1.00 97.31 95 SER A C 1
ATOM 729 O O . SER A 1 95 ? 3.992 -7.954 4.497 1.00 97.31 95 SER A O 1
ATOM 731 N N . GLY A 1 96 ? 5.641 -6.974 5.677 1.00 98.00 96 GLY A N 1
ATOM 732 C CA . GLY A 1 96 ? 6.761 -7.707 5.086 1.00 98.00 96 GLY A CA 1
ATOM 733 C C . GLY A 1 96 ? 7.390 -7.037 3.86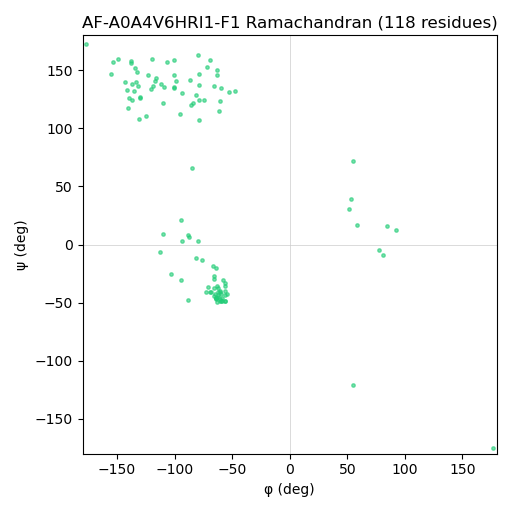4 1.00 98.00 96 GLY A C 1
ATOM 734 O O . GLY A 1 96 ? 8.161 -7.684 3.165 1.00 98.00 96 GLY A O 1
ATOM 735 N N . PHE A 1 97 ? 7.065 -5.773 3.584 1.00 98.69 97 PHE A N 1
ATOM 736 C CA . PHE A 1 97 ? 7.734 -5.019 2.526 1.00 98.69 97 PHE A CA 1
ATOM 737 C C . PHE A 1 97 ? 9.098 -4.508 2.988 1.00 98.69 97 PHE A C 1
ATOM 739 O O . PHE A 1 97 ? 9.273 -4.087 4.131 1.00 98.69 97 PHE A O 1
ATOM 746 N N . THR A 1 98 ? 10.045 -4.447 2.061 1.00 98.56 98 THR A N 1
ATOM 747 C CA . THR A 1 98 ? 11.360 -3.832 2.257 1.00 98.56 98 THR A CA 1
ATOM 748 C C . THR A 1 98 ? 11.553 -2.681 1.275 1.00 98.56 98 THR A C 1
ATOM 750 O O . THR A 1 98 ? 10.852 -2.575 0.269 1.00 98.56 98 THR A O 1
ATOM 753 N N . LYS A 1 99 ? 12.474 -1.759 1.575 1.00 98.31 99 LYS A N 1
ATOM 754 C CA . LYS A 1 99 ? 12.779 -0.628 0.685 1.00 98.31 99 LYS A CA 1
ATOM 755 C C . LYS A 1 99 ? 13.588 -1.132 -0.509 1.00 98.31 99 LYS A C 1
ATOM 757 O O . LYS A 1 99 ? 14.662 -1.690 -0.316 1.00 98.31 99 LYS A O 1
ATOM 762 N N . ALA A 1 100 ? 13.095 -0.878 -1.716 1.00 97.88 100 ALA A N 1
ATOM 763 C CA . ALA A 1 100 ? 13.727 -1.283 -2.971 1.00 97.88 100 ALA A CA 1
ATOM 764 C C . ALA A 1 100 ? 14.434 -0.119 -3.684 1.00 97.88 100 ALA A C 1
ATOM 766 O O . ALA A 1 100 ? 15.374 -0.331 -4.444 1.00 97.88 100 ALA A O 1
ATOM 767 N N . GLY A 1 101 ? 14.008 1.126 -3.444 1.00 97.94 101 GLY A N 1
ATOM 768 C CA . GLY A 1 101 ? 14.613 2.288 -4.092 1.00 97.94 101 GLY A CA 1
ATOM 769 C C . GLY A 1 101 ? 13.938 3.611 -3.756 1.00 97.94 101 GLY A C 1
ATOM 770 O O . GLY A 1 101 ? 13.023 3.680 -2.934 1.00 97.94 101 GLY A O 1
ATOM 771 N N . ILE A 1 102 ? 14.404 4.679 -4.404 1.00 98.31 102 ILE A N 1
ATOM 772 C CA . ILE A 1 102 ? 13.842 6.027 -4.279 1.00 98.31 102 ILE A CA 1
ATOM 773 C C . ILE A 1 102 ? 13.589 6.590 -5.678 1.00 98.31 102 ILE A C 1
ATOM 775 O O . ILE A 1 102 ? 14.513 6.665 -6.487 1.00 98.31 102 ILE A O 1
ATOM 779 N N . ARG A 1 103 ? 12.363 7.053 -5.945 1.00 97.62 103 ARG A N 1
ATOM 780 C CA . ARG A 1 103 ? 12.064 7.906 -7.104 1.00 97.62 103 ARG A CA 1
ATOM 781 C C . ARG A 1 103 ? 12.101 9.363 -6.670 1.00 97.62 103 ARG A C 1
ATOM 783 O O . ARG A 1 103 ? 11.253 9.803 -5.891 1.00 97.62 103 ARG A O 1
ATOM 790 N N . ARG A 1 104 ? 13.093 10.102 -7.165 1.00 97.62 104 ARG A N 1
ATOM 791 C CA . ARG A 1 104 ? 13.247 11.528 -6.855 1.00 97.62 104 ARG A CA 1
ATOM 792 C C . ARG A 1 104 ? 12.089 12.331 -7.435 1.00 97.62 104 ARG A C 1
ATOM 794 O O . ARG A 1 104 ? 11.727 12.103 -8.585 1.00 97.62 104 ARG A O 1
ATOM 801 N N . ASN A 1 105 ? 11.549 13.269 -6.656 1.00 96.25 105 ASN A N 1
ATOM 802 C CA . ASN A 1 105 ? 10.488 14.195 -7.089 1.00 96.25 105 ASN A CA 1
ATOM 803 C C . ASN A 1 105 ? 9.262 13.508 -7.731 1.00 96.25 105 ASN A C 1
ATOM 805 O O . ASN A 1 105 ? 8.621 14.074 -8.612 1.00 96.25 105 ASN A O 1
ATOM 809 N N . PHE A 1 106 ? 8.948 12.276 -7.318 1.00 95.12 106 PHE A N 1
ATOM 810 C CA . PHE A 1 106 ? 7.861 11.485 -7.901 1.00 95.12 106 PHE A CA 1
ATOM 811 C C . PHE A 1 106 ? 6.482 12.049 -7.568 1.00 95.12 106 PHE A C 1
ATOM 813 O O . PHE A 1 106 ? 5.576 12.067 -8.399 1.00 95.12 106 PHE A O 1
ATOM 820 N N . TYR A 1 107 ? 6.307 12.492 -6.325 1.00 93.94 107 TYR A N 1
ATOM 821 C CA . TYR A 1 107 ? 5.072 13.119 -5.913 1.00 93.94 107 TYR A CA 1
ATOM 822 C C . TYR A 1 107 ? 5.110 14.605 -6.216 1.00 93.94 107 TYR A C 1
ATOM 824 O O . TYR A 1 107 ? 6.098 15.280 -5.962 1.00 93.94 107 TYR A O 1
ATOM 832 N N . GLU A 1 108 ? 3.970 15.120 -6.654 1.00 92.56 108 GLU A N 1
ATOM 833 C CA . GLU A 1 108 ? 3.717 16.549 -6.787 1.00 92.56 108 GLU A CA 1
ATOM 834 C C . GLU A 1 108 ? 2.768 17.028 -5.684 1.00 92.56 108 GLU A C 1
ATOM 836 O O . GLU A 1 108 ? 1.961 16.251 -5.156 1.00 92.56 108 GLU A O 1
ATOM 841 N N . LYS A 1 109 ? 2.819 18.332 -5.389 1.00 90.50 109 LYS A N 1
ATOM 842 C CA . LYS A 1 109 ? 1.925 19.035 -4.450 1.00 90.50 109 LYS A CA 1
ATOM 843 C C . LYS A 1 109 ? 1.893 18.410 -3.034 1.00 90.50 109 LYS A C 1
ATOM 845 O O . LYS A 1 109 ? 0.879 17.818 -2.659 1.00 90.50 109 LYS A O 1
ATOM 850 N N . PRO A 1 110 ? 2.967 18.548 -2.231 1.00 93.81 110 PRO A N 1
ATOM 851 C CA . PRO A 1 110 ? 4.267 19.151 -2.558 1.00 93.81 110 PRO A CA 1
ATOM 852 C C . PRO A 1 110 ? 5.174 18.194 -3.347 1.00 93.81 110 PRO A C 1
ATOM 854 O O . PRO A 1 110 ? 4.910 16.985 -3.373 1.00 93.81 110 PRO A O 1
ATOM 857 N N . ILE A 1 111 ? 6.214 18.755 -3.986 1.00 96.00 111 ILE A N 1
ATOM 858 C CA . ILE A 1 111 ? 7.280 17.965 -4.621 1.00 96.00 111 ILE A CA 1
ATOM 859 C C . ILE A 1 111 ? 7.952 17.121 -3.545 1.00 96.00 111 ILE A C 1
ATOM 861 O O . ILE A 1 111 ? 8.407 17.657 -2.535 1.00 96.00 111 ILE A O 1
ATOM 865 N N . GLU A 1 112 ? 7.979 15.808 -3.744 1.00 97.31 112 GLU A N 1
ATOM 866 C CA . GLU A 1 112 ? 8.539 14.889 -2.764 1.00 97.31 112 GLU A CA 1
ATOM 867 C C . GLU A 1 112 ? 9.003 13.581 -3.407 1.00 97.31 112 GLU A C 1
ATOM 869 O O . GLU A 1 112 ? 8.390 13.066 -4.346 1.00 97.31 112 GLU A O 1
ATOM 874 N N . ASP A 1 113 ? 10.069 13.016 -2.852 1.00 98.06 113 ASP A N 1
ATOM 875 C CA . ASP A 1 113 ? 10.533 11.677 -3.189 1.00 98.06 113 ASP A CA 1
ATOM 876 C C . ASP A 1 113 ? 9.495 10.608 -2.818 1.00 98.06 113 ASP A C 1
ATOM 878 O O . ASP A 1 113 ? 8.829 10.675 -1.775 1.00 98.06 113 ASP A O 1
ATOM 882 N N . ALA A 1 114 ? 9.430 9.561 -3.635 1.00 97.81 114 ALA A N 1
ATOM 883 C CA . ALA A 1 114 ? 8.784 8.313 -3.269 1.00 97.81 114 ALA A CA 1
ATOM 884 C C . ALA A 1 114 ? 9.818 7.273 -2.852 1.00 97.81 114 ALA A C 1
ATOM 886 O O . ALA A 1 114 ? 10.817 7.070 -3.542 1.00 97.81 114 ALA A O 1
ATOM 887 N N . VAL A 1 115 ? 9.545 6.575 -1.758 1.00 98.56 115 VAL A N 1
ATOM 888 C CA . VAL A 1 115 ? 10.211 5.319 -1.426 1.00 98.56 115 VAL A CA 1
ATOM 889 C C . VAL A 1 115 ? 9.468 4.214 -2.167 1.00 98.56 115 VAL A C 1
ATOM 891 O O . VAL A 1 115 ? 8.261 4.058 -1.981 1.00 98.56 115 VAL A O 1
ATOM 894 N N . ILE A 1 116 ? 10.184 3.473 -3.007 1.00 98.62 116 ILE A N 1
ATOM 895 C CA . ILE A 1 116 ? 9.684 2.231 -3.596 1.00 98.62 116 ILE A CA 1
ATOM 896 C C . ILE A 1 116 ? 9.881 1.141 -2.550 1.00 98.62 116 ILE A C 1
ATOM 898 O O . ILE A 1 116 ? 10.987 0.982 -2.021 1.00 98.62 116 ILE A O 1
ATOM 902 N N . MET A 1 117 ? 8.826 0.394 -2.257 1.00 98.75 117 MET A N 1
ATOM 903 C CA . MET A 1 117 ? 8.892 -0.775 -1.394 1.00 98.75 117 MET A CA 1
ATOM 904 C C . MET A 1 117 ? 8.382 -2.002 -2.135 1.00 98.75 117 MET A C 1
ATOM 906 O O . MET A 1 117 ? 7.454 -1.897 -2.933 1.00 98.75 117 MET A O 1
ATOM 910 N N . SER A 1 118 ? 8.970 -3.161 -1.854 1.00 98.62 118 SER A N 1
ATOM 911 C CA . SER A 1 118 ? 8.589 -4.418 -2.495 1.00 98.62 118 SER A CA 1
ATOM 912 C C . SER A 1 118 ? 8.523 -5.583 -1.519 1.00 98.62 118 SER A C 1
ATOM 914 O O . SER A 1 118 ? 9.162 -5.561 -0.466 1.00 98.62 118 SER A O 1
ATOM 916 N N . LYS A 1 119 ? 7.776 -6.617 -1.900 1.00 98.31 119 LYS A N 1
ATOM 917 C CA . LYS A 1 119 ? 7.673 -7.897 -1.202 1.00 98.31 119 LYS A CA 1
ATOM 918 C C . LYS A 1 119 ? 7.600 -9.031 -2.227 1.00 98.31 119 LYS A C 1
ATOM 920 O O . LYS A 1 119 ? 6.825 -8.929 -3.173 1.00 98.31 119 LYS A O 1
ATOM 925 N N . GLN A 1 120 ? 8.388 -10.081 -2.013 1.00 93.25 120 GLN A N 1
ATOM 926 C CA . GLN A 1 120 ? 8.269 -11.376 -2.697 1.00 93.25 120 GLN A CA 1
ATOM 927 C C . GLN A 1 120 ? 7.514 -12.358 -1.799 1.00 93.25 120 GLN A C 1
ATOM 929 O O . GLN A 1 120 ? 7.662 -12.237 -0.558 1.00 93.25 120 GLN A O 1
#

Organism: NCBI:txid180332

Foldseek 3Di:
DDDDPVRVVVQVPDPQKDKDFDDDPNHTFWMWMWGDDPQEIETDDTDGDPVCPPVCPSLVRLLVVVVVSVVVNHPKYKYWDFPPPVVVVVSVVVSVKDFDDKDAQPDVPPRTIITMIMDD

InterPro domains:
  IPR000182 GNAT domain [PF00583] (12-97)
  IPR000182 GNAT domain [PS51186] (1-120)
  IPR006464 N-acetyltransferase RimI/Ard1 [TIGR01575] (2-117)
  IPR016181 Acyl-CoA N-acyltransferase [SSF55729] (2-119)
  IPR050680 YpeA/RimI acetyltransferase [PTHR43420] (18-116)